Protein AF-A0A4U2DS65-F1 (afdb_monomer)

Foldseek 3Di:
DDDDDDDDLPPDDDPPDRPVVVVCVVVVVDDDDDDDDDDPDPDPLQVQLVVCVVVVNNVSSVVSQLPDAQDPVRDSCRDDFLADPPDPDRVVSVVRRVVCVLLVLLVVLLVDDPVVNVVDDDDDDDPVSVVSNVVNNVVSCVVVVVDPPDDDDDDD

Secondary structure (DSSP, 8-state):
--------SSSPPPTTTHHHHHHHHHTT-S-----------SSHHHHHHHHHHHTT-HHHHHHHHHT----TT-----------TT-S-HHHHHHHHHHHHHHHHHHHHHHS-HHHHHT-----SSHHHHHHHHHHHHHHHHHHTSS-S-------

Solvent-accessible surface area (backbone atoms only — not comparable to full-atom values): 9927 Å² total; per-residue (Å²): 139,89,85,87,87,86,87,65,88,86,52,86,60,57,97,83,66,47,65,68,58,54,49,36,51,76,70,62,76,44,96,80,86,85,87,85,84,81,82,78,56,92,45,69,52,54,41,53,19,52,48,26,49,75,72,71,33,60,67,65,14,50,60,31,44,48,66,45,74,56,46,100,82,68,51,57,81,69,66,86,78,63,60,58,86,84,48,92,51,60,68,60,29,49,52,53,16,60,72,44,42,42,56,53,55,24,50,58,53,68,71,46,54,73,71,57,47,74,74,55,85,87,87,61,95,44,73,67,53,41,53,49,21,51,50,50,37,51,56,49,33,37,75,71,60,78,41,72,87,78,80,80,87,76,85,129

Sequence (156 aa):
SKTALLGDKEQLLSLSAGKPFELAMSQGRIETAYMTDMVRPQNDTLHNAQQNTIDKQPQSALDKLQRQAPDTQDNNQHVISTLDENDKNRRKAQLTATEKLPYVVAKDYLERTPETRENTLIIAYTNQERDTITNYIRVGLMKNNDIGKENIMATR

Structure (mmCIF, N/CA/C/O backbone):
data_AF-A0A4U2DS65-F1
#
_entry.id   AF-A0A4U2DS65-F1
#
loop_
_atom_site.group_PDB
_atom_site.id
_atom_site.type_symbol
_atom_site.label_atom_id
_atom_site.label_alt_id
_atom_site.label_comp_id
_atom_site.label_asym_id
_atom_site.label_entity_id
_atom_site.label_seq_id
_atom_site.pdbx_PDB_ins_code
_atom_site.Cartn_x
_atom_site.Cartn_y
_atom_site.Cartn_z
_atom_site.occupancy
_atom_site.B_iso_or_equiv
_atom_site.auth_seq_id
_atom_site.auth_comp_id
_atom_site.auth_asym_id
_atom_site.auth_atom_id
_atom_site.pdbx_PDB_model_num
ATOM 1 N N . SER A 1 1 ? -33.475 -11.092 23.429 1.00 64.62 1 SER A N 1
ATOM 2 C CA . SER A 1 1 ? -32.299 -11.604 22.694 1.00 64.62 1 SER A CA 1
ATOM 3 C C . SER A 1 1 ? -31.044 -10.992 23.302 1.00 64.62 1 SER A C 1
ATOM 5 O O . SER A 1 1 ? -31.115 -9.860 23.760 1.00 64.62 1 SER A O 1
ATOM 7 N N . LYS A 1 2 ? -29.927 -11.729 23.373 1.00 82.69 2 LYS A N 1
ATOM 8 C CA . LYS A 1 2 ? -28.605 -11.167 23.706 1.00 82.69 2 LYS A CA 1
ATOM 9 C C . LYS A 1 2 ? -27.803 -11.078 22.408 1.00 82.69 2 LYS A C 1
ATOM 11 O O . LYS A 1 2 ? -27.778 -12.056 21.667 1.00 82.69 2 LYS A O 1
ATOM 16 N N . THR A 1 3 ? -27.192 -9.929 22.142 1.00 84.94 3 THR A N 1
ATOM 17 C CA . THR A 1 3 ? -26.394 -9.679 20.934 1.00 84.94 3 THR A CA 1
ATOM 18 C C . THR A 1 3 ? -24.984 -9.293 21.355 1.00 84.94 3 THR A C 1
ATOM 20 O O . THR A 1 3 ? -24.829 -8.455 22.238 1.00 84.94 3 THR A O 1
ATOM 23 N N . ALA A 1 4 ? -23.975 -9.890 20.722 1.00 86.94 4 ALA A N 1
ATOM 24 C CA . ALA A 1 4 ? -22.581 -9.479 20.842 1.00 86.94 4 ALA A CA 1
ATOM 25 C C . ALA A 1 4 ? -22.145 -8.816 19.530 1.00 86.94 4 ALA A C 1
ATOM 27 O O . ALA A 1 4 ? -22.490 -9.299 18.451 1.00 86.94 4 ALA A O 1
ATOM 28 N N . LEU A 1 5 ? -21.417 -7.704 19.631 1.00 84.94 5 LEU A N 1
ATOM 29 C CA . LEU A 1 5 ? -20.859 -6.978 18.492 1.00 84.94 5 LEU A CA 1
ATOM 30 C C . LEU A 1 5 ? -19.349 -7.220 18.452 1.00 84.94 5 LEU A C 1
ATOM 32 O O . LEU A 1 5 ? -18.684 -7.116 19.480 1.00 84.94 5 LEU A O 1
ATOM 36 N N . LEU A 1 6 ? -18.823 -7.531 17.270 1.00 88.25 6 LEU A N 1
ATOM 37 C CA . LEU A 1 6 ? -17.394 -7.684 17.014 1.00 88.25 6 LEU A CA 1
ATOM 38 C C . LEU A 1 6 ? -17.008 -6.745 15.874 1.00 88.25 6 LEU A C 1
ATOM 40 O O . LEU A 1 6 ? -17.659 -6.741 14.830 1.00 88.25 6 LEU A O 1
ATOM 44 N N . GLY A 1 7 ? -15.954 -5.963 16.073 1.00 85.56 7 GLY A N 1
ATOM 45 C CA . GLY A 1 7 ? -15.456 -5.026 15.076 1.00 85.56 7 GLY A CA 1
ATOM 46 C C . GLY A 1 7 ? -14.152 -4.376 15.515 1.00 85.56 7 GLY A C 1
ATOM 47 O O . GLY A 1 7 ? -13.712 -4.551 16.651 1.00 85.56 7 GLY A O 1
ATOM 48 N N . ASP A 1 8 ? -13.552 -3.621 14.601 1.00 86.06 8 ASP A N 1
ATOM 49 C CA . ASP A 1 8 ? -12.350 -2.826 14.832 1.00 86.06 8 ASP A CA 1
ATOM 50 C C . ASP A 1 8 ? -12.705 -1.338 14.708 1.00 86.06 8 ASP A C 1
ATOM 52 O O . ASP A 1 8 ? -13.253 -0.903 13.694 1.00 86.06 8 ASP A O 1
ATOM 56 N N . LYS A 1 9 ? -12.420 -0.563 15.759 1.00 81.31 9 LYS A N 1
ATOM 57 C CA . LYS A 1 9 ? -12.729 0.873 15.815 1.00 81.31 9 LYS A CA 1
ATOM 58 C C . LYS A 1 9 ? -11.795 1.721 14.949 1.00 81.31 9 LYS A C 1
ATOM 60 O O . LYS A 1 9 ? -12.174 2.820 14.566 1.00 81.31 9 LYS A O 1
ATOM 65 N N . GLU A 1 10 ? -10.588 1.230 14.673 1.00 84.19 10 GLU A N 1
ATOM 66 C CA . GLU A 1 10 ? -9.586 1.941 13.870 1.00 84.19 10 GLU A CA 1
ATOM 67 C C . GLU A 1 10 ? -9.655 1.539 12.385 1.00 84.19 10 GLU A C 1
ATOM 69 O O . GLU A 1 10 ? -8.958 2.118 11.549 1.00 84.19 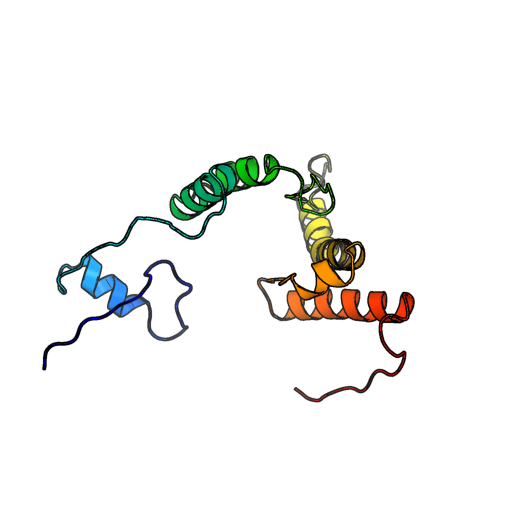10 GLU A O 1
ATOM 74 N N . GLN A 1 11 ? -10.510 0.573 12.023 1.00 82.62 11 GLN A N 1
ATOM 75 C CA . GLN A 1 11 ? -10.769 0.242 10.624 1.00 82.62 11 GLN A CA 1
ATOM 76 C C . GLN A 1 11 ? -11.431 1.430 9.912 1.00 82.62 11 GLN A C 1
ATOM 78 O O . GLN A 1 11 ? -12.245 2.154 10.490 1.00 82.62 11 GLN A O 1
ATOM 83 N N . LEU A 1 12 ? -11.102 1.619 8.628 1.00 79.62 12 LEU A N 1
ATOM 84 C CA . LEU A 1 12 ? -11.711 2.662 7.803 1.00 79.62 12 LEU A CA 1
ATOM 85 C C . LEU A 1 12 ? -13.236 2.593 7.907 1.00 79.62 12 LEU A C 1
ATOM 87 O O . LEU A 1 12 ? -13.857 1.589 7.546 1.00 79.62 12 LEU A O 1
ATOM 91 N N . LEU A 1 13 ? -13.829 3.678 8.404 1.00 68.81 13 LEU A N 1
ATOM 92 C CA . LEU A 1 13 ? -15.267 3.743 8.580 1.00 68.81 13 LEU A CA 1
ATOM 93 C C . LEU A 1 13 ? -15.940 3.627 7.213 1.00 68.81 13 LEU A C 1
ATOM 95 O O . LEU A 1 13 ? -15.629 4.377 6.284 1.00 68.81 13 LEU A O 1
ATOM 99 N N . SER A 1 14 ? -16.925 2.735 7.111 1.00 65.75 14 SER A N 1
ATOM 100 C CA . SER A 1 14 ? -17.912 2.854 6.042 1.00 65.75 14 SER A CA 1
ATOM 101 C C . SER A 1 14 ? -18.557 4.239 6.139 1.00 65.75 14 SER A C 1
ATOM 103 O O . SER A 1 14 ? -18.818 4.718 7.250 1.00 65.75 14 SER A O 1
ATOM 105 N N . LEU A 1 15 ? -18.826 4.864 4.988 1.00 58.91 15 LEU A N 1
ATOM 106 C CA . LEU A 1 15 ? -19.385 6.219 4.863 1.00 58.91 15 LEU A CA 1
ATOM 107 C C . LEU A 1 15 ? -20.604 6.476 5.774 1.00 58.91 15 LEU A C 1
ATOM 109 O O . LEU A 1 15 ? -20.894 7.628 6.083 1.00 58.91 15 LEU A O 1
ATOM 113 N N . SER A 1 16 ? -21.308 5.429 6.214 1.00 57.66 16 SER A N 1
ATOM 114 C CA . SER A 1 16 ? -22.601 5.520 6.890 1.00 57.66 16 SER A CA 1
ATOM 115 C C . SER A 1 16 ? -22.684 5.039 8.351 1.00 57.66 16 SER A C 1
ATOM 117 O O . SER A 1 16 ? -23.721 5.294 8.956 1.00 57.66 16 SER A O 1
ATOM 119 N N . ALA A 1 17 ? -21.687 4.372 8.964 1.00 57.38 17 ALA A N 1
ATOM 120 C CA . ALA A 1 17 ? -21.983 3.616 10.207 1.00 57.38 17 ALA A CA 1
ATOM 121 C C . ALA A 1 17 ? -20.936 3.581 11.342 1.00 57.38 17 ALA A C 1
ATOM 123 O O . ALA A 1 17 ? -21.244 3.066 12.414 1.00 57.38 17 ALA A O 1
ATOM 124 N N . GLY A 1 18 ? -19.729 4.127 11.172 1.00 60.28 18 GLY A N 1
ATOM 125 C CA . GLY A 1 18 ? -18.655 3.944 12.166 1.00 60.28 18 GLY A CA 1
ATOM 126 C C . GLY A 1 18 ? -18.822 4.689 13.500 1.00 60.28 18 GLY A C 1
ATOM 127 O O . GLY A 1 18 ? -18.567 4.147 14.573 1.00 60.28 18 GLY A O 1
ATOM 128 N N . LYS A 1 19 ? -19.293 5.939 13.445 1.00 74.12 19 LYS A N 1
ATOM 129 C CA . LYS A 1 19 ? -19.291 6.850 14.605 1.00 74.12 19 LYS A CA 1
ATOM 130 C C . LYS A 1 19 ? -20.236 6.454 15.754 1.00 74.12 19 LYS A C 1
ATOM 132 O O . LYS A 1 19 ? -19.850 6.634 16.906 1.00 74.12 19 LYS A O 1
ATOM 137 N N . PRO A 1 20 ? -21.456 5.928 15.510 1.00 78.56 20 PRO A N 1
ATOM 138 C CA . PRO A 1 20 ? -22.353 5.540 16.601 1.00 78.56 20 PRO A CA 1
ATOM 139 C C . PRO A 1 20 ? -21.815 4.394 17.470 1.00 78.56 20 PRO A C 1
ATOM 141 O O . PRO A 1 20 ? -22.031 4.398 18.680 1.00 78.56 20 PRO A O 1
ATOM 144 N N . PHE A 1 21 ? -21.105 3.434 16.867 1.00 79.19 21 PHE A N 1
ATOM 145 C CA . PHE A 1 21 ? -20.518 2.294 17.576 1.00 79.19 21 PHE A CA 1
ATOM 146 C C . PHE A 1 21 ? -19.375 2.735 18.501 1.00 79.19 21 PHE A C 1
ATOM 148 O O . PHE A 1 21 ? -19.394 2.437 19.695 1.00 79.19 21 PHE A O 1
ATOM 155 N N . GLU A 1 22 ? -18.447 3.539 17.977 1.00 83.12 22 GLU A N 1
ATOM 156 C CA . GLU A 1 22 ? -17.355 4.138 18.753 1.00 83.12 22 GLU A CA 1
ATOM 157 C C . GLU A 1 22 ? -17.881 5.004 19.914 1.00 83.12 22 GLU A C 1
ATOM 159 O O . GLU A 1 22 ? -17.377 4.943 21.041 1.00 83.12 22 GLU A O 1
ATOM 164 N N . LEU A 1 23 ? -18.945 5.779 19.675 1.00 85.25 23 LEU A N 1
ATOM 165 C CA . LEU A 1 23 ? -19.570 6.609 20.705 1.00 85.25 23 LEU A CA 1
ATOM 166 C C . LEU A 1 23 ? -20.185 5.769 21.836 1.00 85.25 23 LEU A C 1
ATOM 168 O O . LEU A 1 23 ? -20.050 6.115 23.006 1.00 85.25 23 LEU A O 1
ATOM 172 N N . ALA A 1 24 ? -20.853 4.660 21.511 1.00 86.50 24 ALA A N 1
ATOM 173 C CA . ALA A 1 24 ? -21.460 3.791 22.516 1.00 86.50 24 ALA A CA 1
ATOM 174 C C . ALA A 1 24 ? -20.408 3.114 23.416 1.00 86.50 24 ALA A C 1
ATOM 176 O O . ALA A 1 24 ? -20.618 3.031 24.629 1.00 86.50 24 ALA A O 1
ATOM 177 N N . MET A 1 25 ? -19.272 2.695 22.842 1.00 87.31 25 MET A N 1
ATOM 178 C CA . MET A 1 25 ? -18.130 2.151 23.588 1.00 87.31 25 MET A CA 1
ATOM 179 C C . MET A 1 25 ? -17.487 3.217 24.486 1.00 87.31 25 MET A C 1
ATOM 181 O O . MET A 1 25 ? -17.329 3.003 25.686 1.00 87.31 25 MET A O 1
ATOM 185 N N . SER A 1 26 ? -17.161 4.390 23.929 1.00 87.19 26 SER A N 1
ATOM 186 C CA . SER A 1 26 ? -16.489 5.479 24.661 1.00 87.19 26 SER A CA 1
ATOM 187 C C . SER A 1 26 ? -17.336 6.082 25.785 1.00 87.19 26 SER A C 1
ATOM 189 O O . SER A 1 26 ? -16.790 6.523 26.793 1.00 87.19 26 SER A O 1
ATOM 191 N N . GLN A 1 27 ? -18.665 6.068 25.651 1.00 90.50 27 GLN A N 1
ATOM 192 C CA . GLN A 1 27 ? -19.590 6.503 26.701 1.00 90.50 27 GLN A CA 1
ATOM 193 C C . GLN A 1 27 ? -19.917 5.408 27.729 1.00 90.50 27 GLN A C 1
ATOM 195 O O . GLN A 1 27 ? -20.738 5.644 28.613 1.00 90.50 27 GLN A O 1
ATOM 200 N N . GLY A 1 28 ? -19.339 4.207 27.605 1.00 88.31 28 GLY A N 1
ATOM 201 C CA . GLY A 1 28 ? -19.600 3.092 28.520 1.00 88.31 28 GLY A CA 1
ATOM 202 C C . GLY A 1 28 ? -21.041 2.575 28.469 1.00 88.31 28 GLY A C 1
ATOM 203 O O . GLY A 1 28 ? -21.520 1.987 29.434 1.00 88.31 28 GLY A O 1
ATOM 204 N N . ARG A 1 29 ? -21.757 2.799 27.358 1.00 88.38 29 ARG A N 1
ATOM 205 C CA . ARG A 1 29 ? -23.144 2.327 27.179 1.00 88.38 29 ARG A CA 1
ATOM 206 C C . ARG A 1 29 ? -23.223 0.838 26.838 1.00 88.38 29 ARG A C 1
ATOM 208 O O . ARG A 1 29 ? -24.315 0.276 26.851 1.00 88.38 29 ARG A O 1
ATOM 21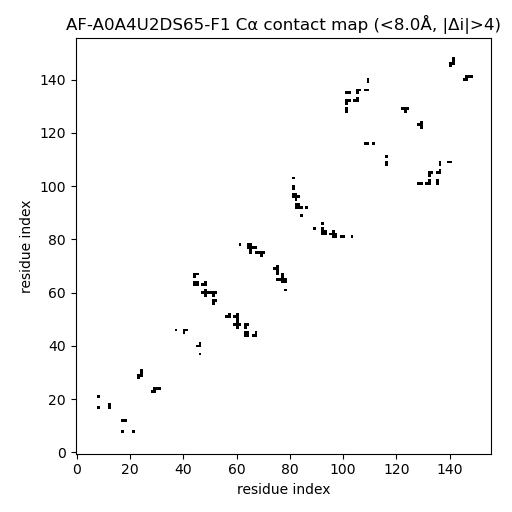5 N N . ILE A 1 30 ? -22.090 0.227 26.490 1.00 88.00 30 ILE A N 1
ATOM 216 C CA . ILE A 1 30 ? -21.954 -1.186 26.137 1.00 88.00 30 ILE A CA 1
ATOM 217 C C . ILE A 1 30 ? -20.730 -1.745 26.869 1.00 88.00 30 ILE A C 1
ATOM 219 O O . ILE A 1 30 ? -19.639 -1.176 26.785 1.00 88.00 30 ILE A O 1
ATOM 223 N N . GLU A 1 31 ? -20.898 -2.868 27.568 1.00 90.00 31 GLU A N 1
ATOM 224 C CA . GLU A 1 31 ? -19.778 -3.622 28.142 1.00 90.00 31 GLU A CA 1
ATOM 225 C C . GLU A 1 31 ? -18.835 -4.081 27.023 1.00 90.00 31 GLU A C 1
ATOM 227 O O . GLU A 1 31 ? -19.263 -4.692 26.044 1.00 90.00 31 GLU A O 1
ATOM 232 N N . THR A 1 32 ? -17.551 -3.756 27.153 1.00 90.50 32 THR A N 1
ATOM 233 C CA . THR A 1 32 ? -16.565 -3.920 26.080 1.00 90.50 32 THR A CA 1
ATOM 234 C C . THR A 1 32 ? -15.348 -4.680 26.595 1.00 90.50 32 THR A C 1
ATOM 236 O O . THR A 1 32 ? -14.824 -4.364 27.661 1.00 90.50 32 THR A O 1
ATOM 239 N N . ALA A 1 33 ? -14.871 -5.645 25.809 1.00 91.56 33 ALA A N 1
ATOM 240 C CA . ALA A 1 33 ? -13.586 -6.310 26.001 1.00 91.56 33 ALA A CA 1
ATOM 241 C C . ALA A 1 33 ? -12.671 -6.008 24.805 1.00 91.56 33 ALA A C 1
ATOM 243 O O . ALA A 1 33 ? -13.148 -5.878 23.678 1.00 91.56 33 ALA A O 1
ATOM 244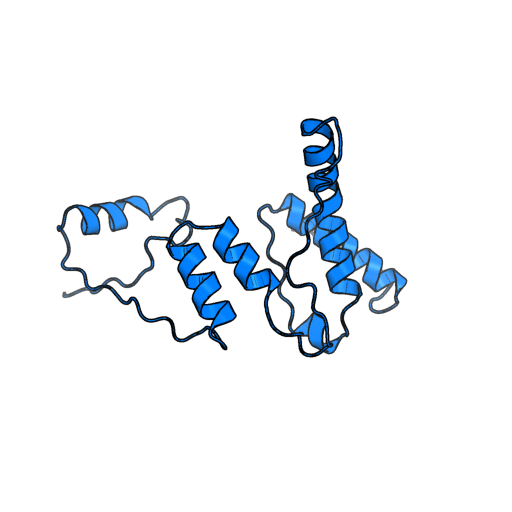 N N . TYR A 1 34 ? -11.365 -5.900 25.051 1.00 90.25 34 TYR A N 1
ATOM 245 C CA . TYR A 1 34 ? -10.366 -5.588 24.026 1.00 90.25 34 TYR A CA 1
ATOM 246 C C . TYR A 1 34 ? -9.477 -6.803 23.755 1.00 90.25 34 TYR A C 1
ATOM 248 O O . TYR A 1 34 ? -9.048 -7.477 24.689 1.00 90.25 34 TYR A O 1
ATOM 256 N N . MET A 1 35 ? -9.181 -7.053 22.479 1.00 90.88 35 MET A N 1
ATOM 257 C CA . MET A 1 35 ? -8.206 -8.050 22.033 1.00 90.88 35 MET A CA 1
ATOM 258 C C . MET A 1 35 ? -6.977 -7.312 21.502 1.00 90.88 35 MET A C 1
ATOM 260 O O . MET A 1 35 ? -7.061 -6.644 20.474 1.00 90.88 35 MET A O 1
ATOM 264 N N . THR A 1 36 ? -5.863 -7.393 22.229 1.00 87.31 36 THR A N 1
ATOM 265 C CA . THR A 1 36 ? -4.629 -6.639 21.934 1.00 87.31 36 THR A CA 1
ATOM 266 C C . THR A 1 36 ? -3.542 -7.477 21.273 1.00 87.31 36 THR A C 1
ATOM 268 O O . THR A 1 36 ? -2.621 -6.921 20.683 1.00 87.31 36 THR A O 1
ATOM 271 N N . ASP A 1 37 ? -3.640 -8.801 21.357 1.00 88.12 37 ASP A N 1
ATOM 272 C CA . ASP A 1 37 ? -2.573 -9.693 20.912 1.00 88.12 37 ASP A CA 1
ATOM 273 C C . ASP A 1 37 ? -2.574 -9.851 19.385 1.00 88.12 37 ASP A C 1
ATOM 275 O O . ASP A 1 37 ? -3.610 -10.085 18.753 1.00 88.12 37 ASP A O 1
ATOM 279 N N . MET A 1 38 ? -1.389 -9.744 18.780 1.00 85.00 38 MET A N 1
ATOM 280 C CA . MET A 1 38 ? -1.191 -9.826 17.333 1.00 85.00 38 MET A CA 1
ATOM 281 C C . MET A 1 38 ? -0.510 -11.142 16.952 1.00 85.00 38 MET A C 1
ATOM 283 O O . MET A 1 38 ? 0.661 -11.349 17.242 1.00 85.00 38 MET A O 1
ATOM 287 N N . VAL A 1 39 ? -1.227 -12.015 16.239 1.00 86.81 39 VAL A N 1
ATOM 288 C CA . VAL A 1 39 ? -0.724 -13.353 15.850 1.00 86.81 39 VAL A CA 1
ATOM 289 C C . VAL A 1 39 ? -0.261 -13.462 14.392 1.00 86.81 39 VAL A C 1
ATOM 291 O O . VAL A 1 39 ? 0.280 -14.483 13.989 1.00 86.81 39 VAL A O 1
ATOM 294 N N . ARG A 1 40 ? -0.518 -12.437 13.569 1.00 81.31 40 ARG A N 1
ATOM 295 C CA . ARG A 1 40 ? -0.244 -12.457 12.118 1.00 81.31 40 ARG A CA 1
ATOM 296 C C . ARG A 1 40 ? 1.214 -12.188 11.713 1.00 81.31 40 ARG A C 1
ATOM 298 O O . ARG A 1 40 ? 1.631 -12.765 10.710 1.00 81.31 40 ARG A O 1
ATOM 305 N N . PRO A 1 41 ? 1.971 -11.297 12.381 1.00 82.50 41 PRO A N 1
ATOM 306 C CA . PRO A 1 41 ? 3.345 -11.013 11.982 1.00 82.50 41 PRO A CA 1
ATOM 307 C C . PRO A 1 41 ? 4.229 -12.256 12.029 1.00 82.50 41 PRO A C 1
ATOM 309 O O . PRO A 1 41 ? 4.218 -12.995 13.007 1.00 82.50 41 PRO A O 1
ATOM 312 N N . GLN A 1 42 ? 5.023 -12.459 10.981 1.00 83.50 42 GLN A N 1
ATOM 313 C CA . GLN A 1 42 ? 5.906 -13.625 10.868 1.00 83.50 42 GLN A CA 1
ATOM 314 C C . GLN A 1 42 ? 7.190 -13.490 11.700 1.00 83.50 42 GLN A C 1
ATOM 316 O O . GLN A 1 42 ? 7.842 -14.487 11.989 1.00 83.50 42 GLN A O 1
ATOM 321 N N . ASN A 1 43 ? 7.583 -12.261 12.046 1.00 90.19 43 ASN A N 1
ATOM 322 C CA . ASN A 1 43 ? 8.801 -11.970 12.795 1.00 90.19 43 ASN A CA 1
ATOM 323 C C . ASN A 1 43 ? 8.658 -10.696 13.642 1.00 90.19 43 ASN A C 1
ATOM 325 O O . ASN A 1 43 ? 7.732 -9.897 13.451 1.00 90.19 43 ASN A O 1
ATOM 329 N N . ASP A 1 44 ? 9.624 -10.490 14.538 1.00 91.62 44 ASP A N 1
ATOM 330 C CA . ASP A 1 44 ? 9.649 -9.356 15.462 1.00 91.62 44 ASP A CA 1
ATOM 331 C C . ASP A 1 44 ? 9.711 -8.005 14.745 1.00 91.62 44 ASP A C 1
ATOM 333 O O . ASP A 1 44 ? 9.102 -7.043 15.207 1.00 91.62 44 ASP A O 1
ATOM 337 N N . THR A 1 45 ? 10.409 -7.895 13.612 1.00 93.50 45 THR A N 1
ATOM 338 C CA . THR A 1 45 ? 10.505 -6.637 12.854 1.00 93.50 45 THR A CA 1
ATOM 339 C C . THR A 1 45 ? 9.131 -6.187 12.359 1.00 93.50 45 THR A C 1
ATOM 341 O O . THR A 1 45 ? 8.737 -5.041 12.588 1.00 93.50 45 THR A O 1
ATOM 344 N N . LEU A 1 46 ? 8.370 -7.101 11.753 1.00 93.00 46 LEU A N 1
ATOM 345 C CA . LEU A 1 46 ? 7.012 -6.849 11.271 1.00 93.00 46 LEU A CA 1
ATOM 346 C C . LEU A 1 46 ? 6.037 -6.602 12.422 1.00 93.00 46 LEU A C 1
ATOM 348 O O . LEU A 1 46 ? 5.230 -5.677 12.347 1.00 93.00 46 LEU A O 1
ATOM 352 N N . HIS A 1 47 ? 6.146 -7.373 13.508 1.00 94.44 47 HIS A N 1
ATOM 353 C CA . HIS A 1 47 ? 5.327 -7.173 14.703 1.00 94.44 47 HIS A CA 1
ATOM 354 C C . HIS A 1 47 ? 5.523 -5.764 15.269 1.00 94.44 47 HIS A C 1
ATOM 356 O O . HIS A 1 47 ? 4.575 -5.020 15.511 1.00 94.44 47 HIS A O 1
ATOM 362 N N . ASN A 1 48 ? 6.781 -5.359 15.405 1.00 94.00 48 ASN A N 1
ATOM 363 C CA . ASN A 1 48 ? 7.160 -4.060 15.925 1.00 94.00 48 ASN A CA 1
ATOM 364 C C . ASN A 1 48 ? 6.783 -2.905 14.981 1.00 94.00 48 ASN A C 1
ATOM 366 O O . ASN A 1 48 ? 6.510 -1.805 15.466 1.00 94.00 48 ASN A O 1
ATOM 370 N N . ALA A 1 49 ? 6.793 -3.112 13.661 1.00 94.81 49 ALA A N 1
ATOM 371 C CA . ALA A 1 49 ? 6.321 -2.126 12.687 1.00 94.81 49 ALA A CA 1
ATOM 372 C C . ALA A 1 49 ? 4.792 -1.964 12.743 1.00 94.81 49 ALA A C 1
ATOM 374 O O . ALA A 1 49 ? 4.285 -0.838 12.716 1.00 94.81 49 ALA A O 1
ATOM 375 N N . GLN A 1 50 ? 4.060 -3.072 12.894 1.00 93.44 50 GLN A N 1
ATOM 376 C CA . GLN A 1 50 ? 2.611 -3.058 13.081 1.00 93.44 50 GLN A CA 1
ATOM 377 C C . GLN A 1 50 ? 2.232 -2.337 14.379 1.00 93.44 50 GLN A C 1
ATOM 379 O O . GLN A 1 50 ? 1.372 -1.458 14.350 1.00 93.44 50 GLN A O 1
ATOM 384 N N . GLN A 1 51 ? 2.923 -2.631 15.485 1.00 93.44 51 GLN A N 1
ATOM 385 C CA . GLN A 1 51 ? 2.704 -1.953 16.764 1.00 93.44 51 GLN A CA 1
ATOM 386 C C . GLN A 1 51 ? 2.903 -0.436 16.640 1.00 93.44 51 GLN A C 1
ATOM 388 O O . GLN A 1 51 ? 2.014 0.333 16.988 1.00 93.44 51 GLN A O 1
ATOM 393 N N . ASN A 1 52 ? 4.005 0.005 16.023 1.00 95.81 52 ASN A N 1
ATOM 394 C CA . ASN A 1 52 ? 4.248 1.432 15.786 1.00 95.81 52 ASN A CA 1
ATOM 395 C C . ASN A 1 52 ? 3.163 2.090 14.917 1.00 95.81 52 ASN A C 1
ATOM 397 O O . ASN A 1 52 ? 2.872 3.272 15.083 1.00 95.81 52 ASN A O 1
ATOM 401 N N . THR A 1 53 ? 2.563 1.345 13.987 1.00 94.06 53 THR A N 1
ATOM 402 C CA . THR A 1 53 ? 1.455 1.848 13.163 1.00 94.06 53 THR A CA 1
ATOM 403 C C . THR A 1 53 ? 0.199 2.064 14.011 1.00 94.06 53 THR A C 1
ATOM 405 O O . THR A 1 53 ? -0.418 3.125 13.915 1.00 94.06 53 THR A O 1
ATOM 408 N N . ILE A 1 54 ? -0.137 1.105 14.883 1.00 91.88 54 ILE A N 1
ATOM 409 C CA . ILE A 1 54 ? -1.249 1.205 15.845 1.00 91.88 54 ILE A CA 1
ATOM 410 C C . ILE A 1 54 ? -1.028 2.382 16.806 1.00 91.88 54 ILE A C 1
ATOM 412 O O . ILE A 1 54 ? -1.939 3.177 17.040 1.00 91.88 54 ILE A O 1
ATOM 416 N N . ASP A 1 55 ? 0.208 2.559 17.277 1.0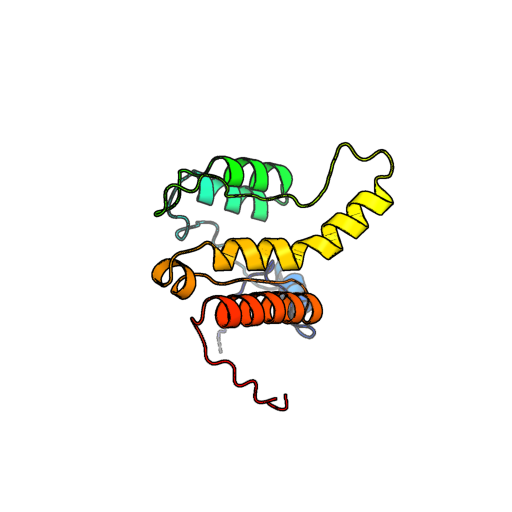0 93.81 55 ASP A N 1
ATOM 417 C CA . ASP A 1 55 ? 0.605 3.623 18.206 1.00 93.81 55 ASP A CA 1
ATOM 418 C C . ASP A 1 55 ? 0.780 4.999 17.532 1.00 93.81 55 ASP A C 1
ATOM 420 O O . ASP A 1 55 ? 1.208 5.961 18.172 1.00 93.81 55 ASP A O 1
ATOM 424 N N . LYS A 1 56 ? 0.426 5.126 16.243 1.00 95.06 56 LYS A N 1
ATOM 425 C CA . LYS A 1 56 ? 0.486 6.376 15.460 1.00 95.06 56 LYS A CA 1
ATOM 426 C C . LYS A 1 56 ? 1.906 6.953 15.346 1.00 95.06 56 LYS A C 1
ATOM 428 O O . LYS A 1 56 ? 2.093 8.168 15.310 1.00 95.06 56 LYS A O 1
ATOM 433 N N . GLN A 1 57 ? 2.905 6.079 15.229 1.00 97.31 57 GLN A N 1
ATOM 434 C CA . GLN A 1 57 ? 4.326 6.398 15.050 1.00 97.31 57 GLN A CA 1
ATOM 435 C C . GLN A 1 57 ? 4.813 6.003 13.639 1.00 97.31 57 GLN A C 1
ATOM 437 O O . GLN A 1 57 ? 5.582 5.048 13.485 1.00 97.31 57 GLN A O 1
ATOM 442 N N . PRO A 1 58 ? 4.392 6.719 12.576 1.00 95.06 58 PRO A N 1
ATOM 443 C CA . PRO A 1 58 ? 4.636 6.301 11.194 1.00 95.06 58 PRO A CA 1
ATOM 444 C C . PRO A 1 58 ? 6.124 6.262 10.823 1.00 95.06 58 PRO A C 1
ATOM 446 O O . PRO A 1 58 ? 6.552 5.340 10.139 1.00 95.06 58 PRO A O 1
ATOM 449 N N . GLN A 1 59 ? 6.933 7.213 11.303 1.00 95.62 59 GLN A N 1
ATOM 450 C CA . GLN A 1 59 ? 8.377 7.230 11.030 1.00 95.62 59 GLN A CA 1
ATOM 451 C C . GLN A 1 59 ? 9.063 5.994 11.612 1.00 95.62 59 GLN A C 1
ATOM 453 O O . GLN A 1 59 ? 9.735 5.259 10.901 1.00 95.62 59 GLN A O 1
ATOM 458 N N . SER A 1 60 ? 8.796 5.692 12.882 1.00 96.94 60 SER A N 1
ATOM 459 C CA . SER A 1 60 ? 9.361 4.515 13.534 1.00 96.94 60 SER A CA 1
ATOM 460 C C . SER A 1 60 ? 8.842 3.203 12.937 1.00 96.94 60 SER A C 1
ATOM 462 O O . SER A 1 60 ? 9.516 2.181 13.043 1.00 96.94 60 SER A O 1
ATOM 464 N N . ALA A 1 61 ? 7.637 3.178 12.359 1.00 96.44 61 ALA A N 1
ATOM 465 C CA . ALA A 1 61 ? 7.150 2.025 11.603 1.00 96.44 61 ALA A CA 1
ATOM 466 C C . ALA A 1 61 ? 7.959 1.835 10.308 1.00 96.44 61 ALA A C 1
ATOM 468 O O . ALA A 1 61 ? 8.448 0.734 10.058 1.00 96.44 61 ALA A O 1
ATOM 469 N N . LEU A 1 62 ? 8.174 2.909 9.538 1.00 95.75 62 LEU A N 1
ATOM 470 C CA . LEU A 1 62 ? 8.984 2.884 8.315 1.00 95.75 62 LEU A CA 1
ATOM 471 C C . LEU A 1 62 ? 10.438 2.474 8.590 1.00 95.75 62 LEU A C 1
ATOM 473 O O . LEU A 1 62 ? 10.961 1.621 7.877 1.00 95.75 62 LEU A O 1
ATOM 477 N N . ASP A 1 63 ? 11.057 2.991 9.654 1.00 95.31 63 ASP A N 1
ATOM 478 C CA . ASP A 1 63 ? 12.428 2.629 10.052 1.00 95.31 63 ASP A CA 1
ATOM 479 C C . ASP A 1 63 ? 12.576 1.128 10.341 1.00 95.31 63 ASP A C 1
ATOM 481 O O . ASP A 1 63 ? 13.619 0.527 10.079 1.00 95.31 63 ASP A O 1
ATOM 485 N N . LYS A 1 64 ? 11.539 0.506 10.915 1.00 94.94 64 LYS A N 1
ATOM 486 C CA . LYS A 1 64 ? 11.526 -0.938 11.180 1.00 94.94 64 LYS A CA 1
ATOM 487 C C . LYS A 1 64 ? 11.347 -1.727 9.887 1.00 94.94 64 LYS A C 1
ATOM 489 O O . LYS A 1 64 ? 12.088 -2.680 9.673 1.00 94.94 64 LYS A O 1
ATOM 494 N N . LEU A 1 65 ? 10.434 -1.304 9.010 1.00 93.94 65 LEU A N 1
ATOM 495 C CA . LEU A 1 65 ? 10.232 -1.934 7.700 1.00 93.94 65 LEU A CA 1
ATOM 496 C C . LEU A 1 65 ? 11.502 -1.888 6.840 1.00 93.94 65 LEU A C 1
ATOM 498 O O . LEU A 1 65 ? 11.842 -2.878 6.205 1.00 93.94 65 LEU A O 1
ATOM 502 N N . GLN A 1 66 ? 12.261 -0.790 6.887 1.00 93.44 66 GLN A N 1
ATOM 503 C CA . GLN A 1 66 ? 13.559 -0.672 6.206 1.00 93.44 66 GLN A CA 1
ATOM 504 C C . GLN A 1 66 ? 14.595 -1.708 6.659 1.00 93.44 66 GLN A C 1
ATOM 506 O O . GLN A 1 66 ? 15.483 -2.053 5.888 1.00 93.44 66 GLN A O 1
ATOM 511 N N . ARG A 1 67 ? 14.505 -2.190 7.903 1.00 92.06 67 ARG A N 1
ATOM 512 C CA . ARG A 1 67 ? 15.443 -3.155 8.503 1.00 92.06 67 ARG A CA 1
ATOM 513 C C . ARG A 1 67 ? 14.961 -4.600 8.396 1.00 92.06 67 ARG A C 1
ATOM 515 O O . ARG A 1 67 ? 15.491 -5.471 9.086 1.00 92.06 67 ARG A O 1
ATOM 522 N N . GLN A 1 68 ? 13.920 -4.856 7.609 1.00 91.56 68 GLN A N 1
ATOM 523 C CA . GLN A 1 68 ? 13.472 -6.215 7.355 1.00 91.56 68 GLN A CA 1
ATOM 524 C C . GLN A 1 68 ? 14.597 -7.019 6.678 1.00 91.56 68 GLN A C 1
ATOM 526 O O . GLN A 1 68 ? 15.438 -6.471 5.968 1.00 91.56 68 GLN A O 1
ATOM 531 N N . ALA A 1 69 ? 14.651 -8.316 6.985 1.00 89.12 69 ALA A N 1
ATOM 532 C CA . ALA A 1 69 ? 15.563 -9.232 6.316 1.00 89.12 69 ALA A CA 1
ATOM 533 C C . ALA A 1 69 ? 15.202 -9.354 4.822 1.00 89.12 69 ALA A C 1
ATOM 535 O O . ALA A 1 69 ? 14.015 -9.209 4.502 1.00 89.12 69 ALA A O 1
ATOM 536 N N . PRO A 1 70 ? 16.184 -9.672 3.953 1.00 87.69 70 PRO A N 1
ATOM 537 C CA . PRO A 1 70 ? 15.951 -9.898 2.533 1.00 87.69 70 PRO A CA 1
ATOM 538 C C . PRO A 1 70 ? 14.704 -10.742 2.274 1.00 87.69 70 PRO A C 1
ATOM 540 O O . PRO A 1 70 ? 14.434 -11.707 2.999 1.00 87.69 70 PRO A O 1
ATOM 543 N N . ASP A 1 71 ? 13.940 -10.382 1.244 1.00 81.50 71 ASP A N 1
ATOM 544 C CA . ASP A 1 71 ? 12.825 -11.217 0.805 1.00 81.50 71 ASP A CA 1
ATOM 545 C C . ASP A 1 71 ? 13.317 -12.533 0.166 1.00 81.50 71 ASP A C 1
ATOM 547 O O . ASP A 1 71 ? 14.514 -12.813 0.067 1.00 81.50 71 ASP A O 1
ATOM 551 N N . THR A 1 72 ? 12.387 -13.374 -0.289 1.00 78.69 72 THR A N 1
ATOM 552 C CA . THR A 1 72 ? 12.705 -14.658 -0.940 1.00 78.69 72 THR A CA 1
ATOM 553 C C . THR A 1 72 ? 13.528 -14.515 -2.225 1.00 78.69 72 THR A C 1
ATOM 555 O O . THR A 1 72 ? 13.992 -15.520 -2.759 1.00 78.69 72 THR A O 1
ATOM 558 N N . GLN A 1 73 ? 13.697 -13.296 -2.740 1.00 78.25 73 GLN A N 1
ATOM 559 C CA . GLN A 1 73 ? 14.473 -12.965 -3.932 1.00 78.25 73 GLN A CA 1
ATOM 560 C C . GLN A 1 73 ? 15.746 -12.172 -3.596 1.00 78.25 73 GLN A C 1
ATOM 562 O O . GLN A 1 73 ? 16.350 -11.603 -4.501 1.00 78.25 73 GLN A O 1
ATOM 567 N N . ASP A 1 74 ? 16.153 -12.152 -2.320 1.00 81.44 74 ASP A N 1
ATOM 568 C CA . ASP A 1 74 ? 17.307 -11.406 -1.800 1.00 81.44 74 ASP A CA 1
ATOM 569 C C . ASP A 1 74 ? 17.180 -9.875 -1.964 1.00 81.44 74 ASP A C 1
ATOM 571 O O . ASP A 1 74 ? 18.169 -9.137 -1.968 1.00 81.44 74 ASP A O 1
ATOM 575 N N . ASN A 1 75 ? 15.951 -9.354 -2.088 1.00 81.94 75 ASN A N 1
ATOM 576 C CA . ASN A 1 75 ? 15.732 -7.912 -2.119 1.00 81.94 75 ASN A CA 1
ATOM 577 C C . ASN A 1 75 ? 15.727 -7.344 -0.702 1.00 81.94 75 ASN A C 1
ATOM 579 O O . ASN A 1 75 ? 14.888 -7.705 0.124 1.00 81.94 75 ASN A O 1
ATOM 583 N N . ASN A 1 76 ? 16.595 -6.357 -0.477 1.00 84.88 76 ASN A N 1
ATOM 584 C CA . ASN A 1 76 ? 16.710 -5.629 0.794 1.00 84.88 76 ASN A CA 1
ATOM 585 C C . ASN A 1 76 ? 16.004 -4.263 0.780 1.00 84.88 76 ASN A C 1
ATOM 587 O O . ASN A 1 76 ? 16.034 -3.527 1.765 1.00 84.88 76 ASN A O 1
ATOM 591 N N . GLN A 1 77 ? 15.410 -3.869 -0.351 1.00 87.56 77 GLN A N 1
ATOM 592 C CA . GLN A 1 77 ? 14.722 -2.583 -0.486 1.00 87.56 77 GLN A CA 1
ATOM 593 C C . GLN A 1 77 ? 13.234 -2.725 -0.157 1.00 87.56 77 GLN A C 1
ATOM 595 O O . GLN A 1 77 ? 12.397 -2.877 -1.039 1.00 87.56 77 GLN A O 1
ATOM 600 N N . HIS A 1 78 ? 12.903 -2.650 1.131 1.00 89.88 78 HIS A N 1
ATOM 601 C CA . HIS A 1 78 ? 11.522 -2.799 1.613 1.00 89.88 78 HIS A CA 1
ATOM 602 C C . HIS A 1 78 ? 10.735 -1.482 1.693 1.00 89.88 78 HIS A C 1
ATOM 604 O O . HIS A 1 78 ? 9.511 -1.494 1.800 1.00 89.88 78 HIS A O 1
ATOM 610 N N . VAL A 1 79 ? 11.421 -0.335 1.645 1.00 92.69 79 VAL A N 1
ATOM 611 C CA . VAL A 1 79 ? 10.803 0.998 1.637 1.00 92.69 79 VAL A CA 1
ATOM 612 C C . VAL A 1 79 ? 11.469 1.841 0.561 1.00 92.69 79 VAL A C 1
ATOM 614 O O . VAL A 1 79 ? 12.686 2.012 0.561 1.00 92.69 79 VAL A O 1
ATOM 617 N N . ILE A 1 80 ? 10.656 2.398 -0.335 1.00 92.00 80 ILE A N 1
ATOM 618 C CA . ILE A 1 80 ? 11.108 3.223 -1.454 1.00 92.00 80 ILE A CA 1
ATOM 619 C C . ILE A 1 80 ? 10.477 4.609 -1.316 1.00 92.00 80 ILE A C 1
ATOM 621 O O . ILE A 1 80 ? 9.257 4.738 -1.235 1.00 92.00 80 ILE A O 1
ATOM 625 N N . SER A 1 81 ? 11.308 5.653 -1.316 1.00 92.75 81 SER A N 1
ATOM 626 C CA . SER A 1 81 ? 10.858 7.045 -1.388 1.00 92.75 81 SER A CA 1
ATOM 627 C C . SER A 1 81 ? 11.068 7.589 -2.799 1.00 92.75 81 SER A C 1
ATOM 629 O O . SER A 1 81 ? 12.143 7.441 -3.379 1.00 92.75 81 SER A O 1
ATOM 631 N N . THR A 1 82 ? 10.049 8.241 -3.359 1.00 93.88 82 THR A N 1
ATOM 632 C CA . THR A 1 82 ? 10.171 8.987 -4.621 1.00 93.88 82 THR A CA 1
ATOM 633 C C . THR A 1 82 ? 10.536 10.455 -4.419 1.00 93.88 82 THR A C 1
ATOM 635 O O . THR A 1 82 ? 10.770 11.155 -5.406 1.00 93.88 82 THR A O 1
ATOM 638 N N . LEU A 1 83 ? 10.578 10.924 -3.168 1.00 93.75 83 LEU A N 1
ATOM 639 C CA . LEU A 1 83 ? 10.913 12.299 -2.825 1.00 93.75 83 LEU A CA 1
ATOM 640 C C . LEU A 1 83 ? 12.425 12.512 -2.876 1.00 93.75 83 LEU A C 1
ATOM 642 O O . LEU A 1 83 ? 13.176 11.815 -2.200 1.00 93.75 83 LEU A O 1
ATOM 646 N N . ASP A 1 84 ? 12.851 13.513 -3.642 1.00 91.62 84 ASP A N 1
ATOM 647 C CA . ASP A 1 84 ? 14.212 14.033 -3.563 1.00 91.62 84 ASP A CA 1
ATOM 648 C C . ASP A 1 84 ? 14.299 15.053 -2.422 1.00 91.62 84 ASP A C 1
ATOM 650 O O . ASP A 1 84 ? 13.796 16.174 -2.525 1.00 91.62 84 ASP A O 1
ATOM 654 N N . GLU A 1 85 ? 14.913 14.647 -1.312 1.00 88.38 85 GLU A N 1
ATOM 655 C CA . GLU A 1 85 ? 15.083 15.494 -0.128 1.00 88.38 85 GLU A CA 1
ATOM 656 C C . GLU A 1 85 ? 16.097 16.627 -0.340 1.00 88.38 85 GLU A C 1
ATOM 658 O O . GLU A 1 85 ? 16.074 17.614 0.397 1.00 88.38 85 GLU A O 1
ATOM 663 N N . ASN A 1 86 ? 16.962 16.519 -1.353 1.00 89.69 86 ASN A N 1
ATOM 664 C CA . ASN A 1 86 ? 18.020 17.492 -1.620 1.00 89.69 86 ASN A CA 1
ATOM 665 C C . ASN A 1 86 ? 17.579 18.615 -2.572 1.00 89.69 86 ASN A C 1
ATOM 667 O O . ASN A 1 86 ? 18.331 19.572 -2.792 1.00 89.69 86 ASN A O 1
ATOM 671 N N . ASP A 1 87 ? 16.377 18.526 -3.149 1.00 88.19 87 ASP A N 1
ATOM 672 C CA . ASP A 1 87 ? 15.858 19.560 -4.038 1.00 88.19 87 ASP A CA 1
ATOM 673 C C . ASP A 1 87 ? 15.579 20.854 -3.253 1.00 88.19 87 ASP A C 1
ATOM 675 O O . ASP A 1 87 ? 14.857 20.895 -2.252 1.00 88.19 87 ASP A O 1
ATOM 679 N N . LYS A 1 88 ? 16.131 21.962 -3.756 1.00 88.06 88 LYS A N 1
ATOM 680 C CA . LYS A 1 88 ? 15.979 23.301 -3.172 1.00 88.06 88 LYS A CA 1
ATOM 681 C C . LYS A 1 88 ? 14.518 23.763 -3.139 1.00 88.06 88 LYS A C 1
ATOM 683 O O . LYS A 1 88 ? 14.165 24.600 -2.309 1.00 88.06 88 LYS A O 1
ATOM 688 N N . ASN A 1 89 ? 13.664 23.257 -4.032 1.00 92.94 89 ASN A N 1
ATOM 689 C CA . ASN A 1 89 ? 12.240 23.566 -4.069 1.00 92.94 89 ASN A CA 1
ATOM 690 C C . ASN A 1 89 ? 11.398 22.377 -3.594 1.00 92.94 89 ASN A C 1
ATOM 692 O O . ASN A 1 89 ? 10.857 21.601 -4.384 1.00 92.94 89 ASN A O 1
ATOM 696 N N . ARG A 1 90 ? 11.178 22.325 -2.279 1.00 91.12 90 ARG A N 1
ATOM 697 C CA . ARG A 1 90 ? 10.397 21.274 -1.615 1.00 91.12 90 ARG A CA 1
ATOM 698 C C . ARG A 1 90 ? 9.002 21.046 -2.211 1.00 91.12 90 ARG A C 1
ATOM 700 O O . ARG A 1 90 ? 8.552 19.909 -2.290 1.00 91.12 90 ARG A O 1
ATOM 707 N N . ARG A 1 91 ? 8.299 22.104 -2.641 1.00 91.50 91 ARG A N 1
ATOM 708 C CA . ARG A 1 91 ? 6.953 21.961 -3.234 1.00 91.50 91 ARG A CA 1
ATOM 709 C C . ARG A 1 91 ? 7.014 21.264 -4.588 1.00 91.50 91 ARG A C 1
ATOM 711 O O . ARG A 1 91 ? 6.225 20.362 -4.846 1.00 91.50 91 ARG A O 1
ATOM 718 N N . LYS A 1 92 ? 7.959 21.670 -5.438 1.00 93.38 92 LYS A N 1
ATOM 719 C CA . LYS A 1 92 ? 8.163 21.052 -6.752 1.00 93.38 92 LYS A CA 1
ATOM 720 C C . LYS A 1 92 ? 8.622 19.599 -6.615 1.00 93.38 92 LYS A C 1
ATOM 722 O O . LYS A 1 92 ? 8.107 18.740 -7.330 1.00 93.38 92 LYS A O 1
ATOM 727 N N . ALA A 1 93 ? 9.522 19.328 -5.672 1.00 93.50 93 ALA A N 1
ATOM 728 C CA . ALA A 1 93 ? 9.990 17.982 -5.366 1.00 93.50 93 ALA A CA 1
ATOM 729 C C . ALA A 1 93 ? 8.830 17.070 -4.952 1.00 93.50 93 ALA A C 1
ATOM 731 O O . ALA A 1 93 ? 8.687 15.980 -5.494 1.00 93.50 93 ALA A O 1
ATOM 732 N N . GLN A 1 94 ? 7.940 17.553 -4.078 1.00 93.25 94 GLN A N 1
ATOM 733 C CA . GLN A 1 94 ? 6.766 16.795 -3.644 1.00 93.25 94 GLN A CA 1
ATOM 734 C C . GLN A 1 94 ? 5.812 16.468 -4.800 1.00 93.25 94 GLN A C 1
ATOM 736 O O . GLN A 1 94 ? 5.344 15.335 -4.901 1.00 93.25 94 GLN A O 1
ATOM 741 N N . LEU A 1 95 ? 5.521 17.436 -5.675 1.00 93.50 95 LEU A N 1
ATOM 742 C CA . LEU A 1 95 ? 4.662 17.208 -6.844 1.00 93.50 95 LEU A CA 1
ATOM 743 C C . LEU A 1 95 ? 5.280 16.166 -7.781 1.00 93.50 95 LEU A C 1
ATOM 745 O O . LEU A 1 95 ? 4.636 15.176 -8.112 1.00 93.50 95 LEU A O 1
ATOM 749 N N . THR A 1 96 ? 6.563 16.335 -8.102 1.00 94.56 96 THR A N 1
ATOM 750 C CA . THR A 1 96 ? 7.316 15.402 -8.955 1.00 94.56 96 THR A CA 1
ATOM 751 C C . THR A 1 96 ? 7.347 13.994 -8.352 1.00 94.56 96 THR A C 1
ATOM 753 O O . THR A 1 96 ? 7.135 13.006 -9.051 1.00 94.56 96 THR A O 1
ATOM 756 N N . ALA A 1 97 ? 7.568 13.888 -7.040 1.00 94.31 97 ALA A N 1
ATOM 757 C CA . ALA A 1 97 ? 7.568 12.623 -6.314 1.00 94.31 97 ALA A CA 1
ATOM 758 C C . ALA A 1 97 ? 6.203 11.926 -6.370 1.00 94.31 97 ALA A C 1
ATOM 760 O O . ALA A 1 97 ? 6.138 10.711 -6.565 1.00 94.31 97 ALA A O 1
ATOM 761 N N . THR A 1 98 ? 5.125 12.704 -6.237 1.00 92.25 98 THR A N 1
ATOM 762 C CA . THR A 1 98 ? 3.741 12.214 -6.293 1.00 92.25 98 THR A CA 1
ATOM 763 C C . THR A 1 98 ? 3.401 11.705 -7.693 1.00 92.25 98 THR A C 1
ATOM 765 O O . THR A 1 98 ? 2.867 10.611 -7.835 1.00 92.25 98 THR A O 1
ATOM 768 N N . GLU A 1 99 ? 3.774 12.444 -8.739 1.00 93.56 99 GLU A N 1
ATOM 769 C CA . GLU A 1 99 ? 3.569 12.032 -1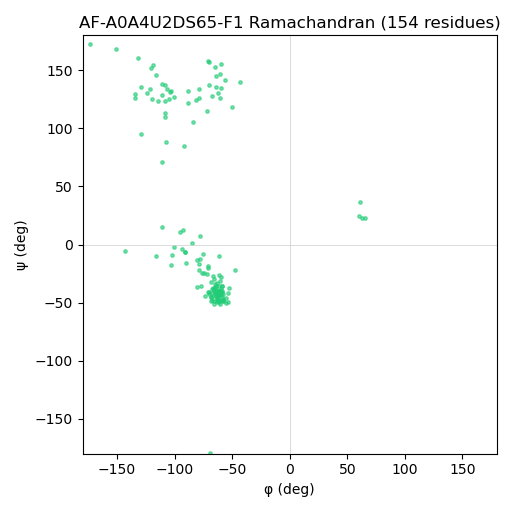0.135 1.00 93.56 99 GLU A CA 1
ATOM 770 C C . GLU A 1 99 ? 4.383 10.783 -10.508 1.00 93.56 99 GLU A C 1
ATOM 772 O O . GLU A 1 99 ? 3.932 9.945 -11.290 1.00 93.56 99 GLU A O 1
ATOM 777 N N . LYS A 1 100 ? 5.579 10.633 -9.930 1.00 95.62 100 LYS A N 1
ATOM 778 C CA . LYS A 1 100 ? 6.477 9.497 -10.175 1.00 95.62 100 LYS A CA 1
ATOM 779 C C . LYS A 1 100 ? 6.042 8.217 -9.451 1.00 95.62 100 LYS A C 1
ATOM 781 O O . LYS A 1 100 ? 6.398 7.124 -9.896 1.00 95.62 100 LYS A O 1
ATOM 786 N N . LEU A 1 101 ? 5.290 8.333 -8.356 1.00 95.06 101 LEU A N 1
ATOM 787 C CA . LEU A 1 101 ? 4.944 7.215 -7.474 1.00 95.06 101 LEU A CA 1
ATOM 788 C C . LEU A 1 101 ? 4.272 6.039 -8.214 1.00 95.06 101 LEU A C 1
ATOM 790 O O . LEU A 1 101 ? 4.801 4.928 -8.115 1.00 95.06 101 LEU A O 1
ATOM 794 N N . PRO A 1 102 ? 3.221 6.237 -9.041 1.00 96.56 102 PRO A N 1
ATOM 795 C CA . PRO A 1 102 ? 2.573 5.131 -9.749 1.00 96.56 102 PRO A CA 1
ATOM 796 C C . PRO A 1 102 ? 3.515 4.353 -10.672 1.00 96.56 102 PRO A C 1
ATOM 798 O O . PRO A 1 102 ? 3.403 3.136 -10.811 1.00 96.56 102 PRO A O 1
ATOM 801 N N . TYR A 1 103 ? 4.457 5.057 -11.305 1.00 96.19 103 TYR A N 1
ATOM 802 C CA . TYR A 1 103 ? 5.436 4.443 -12.195 1.00 96.19 103 TYR A CA 1
ATOM 803 C C . TYR A 1 103 ? 6.444 3.586 -11.423 1.00 96.19 103 TYR A C 1
ATOM 805 O O . TYR A 1 103 ? 6.761 2.482 -11.857 1.00 96.19 103 TYR A O 1
ATOM 813 N N . VAL A 1 104 ? 6.937 4.068 -10.277 1.00 96.50 104 VAL A N 1
ATOM 814 C CA . VAL A 1 104 ? 7.903 3.324 -9.449 1.00 96.50 104 VAL A CA 1
ATOM 815 C C . VAL A 1 104 ? 7.275 2.053 -8.886 1.00 96.50 104 VAL A C 1
ATOM 817 O O . VAL A 1 104 ? 7.909 1.006 -8.947 1.00 96.50 104 VAL A O 1
ATOM 820 N N . VAL A 1 105 ? 6.014 2.115 -8.446 1.00 96.12 105 VAL A N 1
ATOM 821 C CA . VAL A 1 105 ? 5.255 0.932 -8.008 1.00 96.12 105 VAL A CA 1
ATOM 822 C C . VAL A 1 105 ? 5.107 -0.087 -9.142 1.00 96.12 105 VAL A C 1
ATOM 824 O O . VAL A 1 105 ? 5.372 -1.272 -8.957 1.00 96.12 105 VAL A O 1
ATOM 827 N N . ALA A 1 106 ? 4.715 0.363 -10.338 1.00 96.88 106 ALA A N 1
ATOM 828 C CA . ALA A 1 106 ? 4.573 -0.527 -11.487 1.00 96.88 106 ALA A CA 1
ATOM 829 C C . ALA A 1 106 ? 5.910 -1.155 -11.905 1.00 96.88 106 ALA A C 1
ATOM 831 O O . ALA A 1 106 ? 5.955 -2.339 -12.228 1.00 96.88 106 ALA A O 1
ATOM 832 N N . LYS A 1 107 ? 6.996 -0.375 -11.882 1.00 95.44 107 LYS A N 1
ATOM 833 C CA . LYS A 1 107 ? 8.347 -0.856 -12.177 1.00 95.44 107 LYS A CA 1
ATOM 834 C C . LYS A 1 107 ? 8.764 -1.953 -11.195 1.00 95.44 107 LYS A C 1
ATOM 836 O O . LYS A 1 107 ? 9.149 -3.026 -11.640 1.00 95.44 107 LYS A O 1
ATOM 841 N N . ASP A 1 108 ? 8.627 -1.695 -9.897 1.00 94.00 108 ASP A N 1
ATOM 842 C CA . ASP A 1 108 ? 8.940 -2.651 -8.832 1.00 94.00 108 ASP A CA 1
ATOM 843 C C . ASP A 1 108 ? 8.164 -3.969 -9.037 1.00 94.00 108 ASP A C 1
ATOM 845 O O . ASP A 1 108 ? 8.735 -5.060 -9.017 1.00 94.00 108 ASP A O 1
ATOM 849 N N . TYR A 1 109 ? 6.862 -3.901 -9.339 1.00 94.62 109 TYR A N 1
ATOM 850 C CA . TYR A 1 109 ? 6.059 -5.093 -9.649 1.00 94.62 109 TYR A CA 1
ATOM 851 C C . TYR A 1 109 ? 6.571 -5.863 -10.880 1.00 94.62 109 TYR A C 1
ATOM 853 O O . TYR A 1 109 ? 6.663 -7.090 -10.862 1.00 94.62 109 TYR A O 1
ATOM 861 N N . LEU A 1 110 ? 6.922 -5.154 -11.954 1.00 94.94 110 LEU A N 1
ATOM 862 C CA . LEU A 1 110 ? 7.420 -5.755 -13.194 1.00 94.94 110 LEU A CA 1
ATOM 863 C C . LEU A 1 110 ? 8.839 -6.334 -13.060 1.00 94.94 110 LEU A C 1
ATOM 865 O O . LEU A 1 110 ? 9.210 -7.184 -13.861 1.00 94.94 110 LEU A O 1
ATOM 869 N N . GLU A 1 111 ? 9.634 -5.929 -12.073 1.00 92.31 111 GLU A N 1
ATOM 870 C CA . GLU A 1 111 ? 10.965 -6.509 -11.822 1.00 92.31 111 GLU A CA 1
ATOM 871 C C . GLU A 1 111 ? 10.893 -7.858 -11.082 1.00 92.31 111 GLU A C 1
ATOM 873 O O . GLU A 1 111 ? 11.840 -8.643 -11.131 1.00 92.31 111 GLU A O 1
ATOM 878 N N . ARG A 1 112 ? 9.748 -8.183 -10.467 1.00 91.38 112 ARG A N 1
ATOM 879 C CA . ARG A 1 112 ? 9.521 -9.469 -9.790 1.00 91.38 112 ARG A CA 1
ATOM 880 C C . ARG A 1 112 ? 9.391 -10.638 -10.762 1.00 91.38 112 ARG A C 1
ATOM 882 O O . ARG A 1 112 ? 8.987 -10.472 -11.915 1.00 91.38 112 ARG A O 1
ATOM 889 N N . THR A 1 113 ? 9.648 -11.844 -10.256 1.00 90.88 113 THR A N 1
ATOM 890 C CA . THR A 1 113 ? 9.372 -13.101 -10.971 1.00 90.88 113 THR A CA 1
ATOM 891 C C . THR A 1 113 ? 7.862 -13.346 -11.082 1.00 90.88 113 THR A C 1
ATOM 893 O O . THR A 1 113 ? 7.101 -12.839 -10.253 1.00 90.88 113 THR A O 1
ATOM 896 N N . PRO A 1 114 ? 7.400 -14.147 -12.062 1.00 91.25 114 PRO A N 1
ATOM 897 C CA . PRO A 1 114 ? 5.978 -14.468 -12.214 1.00 91.25 114 PRO A CA 1
ATOM 898 C C . PRO A 1 114 ? 5.323 -15.024 -10.939 1.00 91.25 114 PRO A C 1
ATOM 900 O O . PRO A 1 114 ? 4.236 -14.586 -10.577 1.00 91.25 114 PRO A O 1
ATOM 903 N N . GLU A 1 115 ? 6.014 -15.909 -10.218 1.00 91.31 115 GLU A N 1
ATOM 904 C CA . GLU A 1 115 ? 5.528 -16.498 -8.961 1.00 91.31 115 GLU A CA 1
ATOM 905 C C . GLU A 1 115 ? 5.335 -15.447 -7.856 1.00 91.31 115 GLU A C 1
ATOM 907 O O . GLU A 1 115 ? 4.289 -15.400 -7.205 1.00 91.31 115 GLU A O 1
ATOM 912 N N . THR A 1 116 ? 6.304 -14.547 -7.658 1.00 90.69 116 THR A N 1
ATOM 913 C CA . THR A 1 116 ? 6.158 -13.469 -6.669 1.00 90.69 116 THR A CA 1
ATOM 914 C C . THR A 1 116 ? 5.049 -12.503 -7.084 1.00 90.69 116 THR A C 1
ATOM 916 O O . THR A 1 116 ? 4.282 -12.050 -6.236 1.00 90.69 116 THR A O 1
ATOM 919 N N . ARG A 1 117 ? 4.922 -12.197 -8.384 1.00 92.25 117 ARG A N 1
ATOM 920 C CA . ARG A 1 117 ? 3.863 -11.322 -8.914 1.00 92.25 117 ARG A CA 1
ATOM 921 C C . ARG A 1 117 ? 2.463 -11.867 -8.636 1.00 92.25 117 ARG A C 1
ATOM 923 O O . ARG A 1 117 ? 1.586 -11.075 -8.300 1.00 92.25 117 ARG A O 1
ATOM 930 N N . GLU A 1 118 ? 2.258 -13.179 -8.758 1.00 92.62 118 GLU A N 1
ATOM 931 C CA . GLU A 1 118 ? 0.982 -13.842 -8.443 1.00 92.62 118 GLU A CA 1
ATOM 932 C C . GLU A 1 118 ? 0.620 -13.709 -6.955 1.00 92.62 118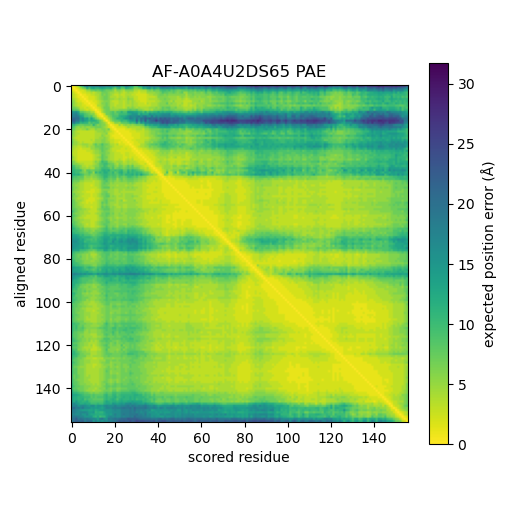 GLU A C 1
ATOM 934 O O . GLU A 1 118 ? -0.543 -13.521 -6.605 1.00 92.62 118 GLU A O 1
ATOM 939 N N . ASN A 1 119 ? 1.632 -13.694 -6.085 1.00 92.38 119 ASN A N 1
ATOM 940 C CA . ASN A 1 119 ? 1.483 -13.529 -4.640 1.00 92.38 119 ASN A CA 1
ATOM 941 C C . ASN A 1 119 ? 1.582 -12.065 -4.161 1.00 92.38 119 ASN A C 1
ATOM 943 O O . ASN A 1 119 ? 1.701 -11.812 -2.962 1.00 92.38 119 ASN A O 1
ATOM 947 N N . THR A 1 120 ? 1.540 -11.085 -5.070 1.00 92.94 120 THR A N 1
ATOM 948 C CA . THR A 1 120 ? 1.683 -9.659 -4.736 1.00 92.94 120 THR A CA 1
ATOM 949 C C . THR A 1 120 ? 0.356 -8.913 -4.869 1.00 92.94 120 THR A C 1
ATOM 951 O O . THR A 1 120 ? -0.235 -8.849 -5.946 1.00 92.94 120 THR A O 1
ATOM 954 N N . LEU A 1 121 ? -0.073 -8.257 -3.786 1.00 95.06 121 LEU A N 1
ATOM 955 C CA . LEU A 1 121 ? -1.202 -7.324 -3.774 1.00 95.06 121 LEU A CA 1
ATOM 956 C C . LEU A 1 121 ? -0.697 -5.878 -3.702 1.00 95.06 121 LEU A C 1
ATOM 958 O O . LEU A 1 121 ? 0.019 -5.515 -2.772 1.00 95.06 121 LEU A O 1
ATOM 962 N N . ILE A 1 122 ? -1.125 -5.034 -4.645 1.00 95.69 122 ILE A N 1
ATOM 963 C CA . ILE A 1 122 ? -0.854 -3.590 -4.628 1.00 95.69 122 ILE A CA 1
ATOM 964 C C . ILE A 1 122 ? -2.091 -2.856 -4.108 1.00 95.69 122 ILE A C 1
ATOM 966 O O . ILE A 1 122 ? -3.189 -3.013 -4.644 1.00 95.69 122 ILE A O 1
ATOM 970 N N . ILE A 1 123 ? -1.905 -2.020 -3.086 1.00 94.75 123 ILE A N 1
ATOM 971 C CA . ILE A 1 123 ? -2.955 -1.178 -2.503 1.00 94.75 123 ILE A CA 1
ATOM 972 C C . ILE A 1 123 ? -2.635 0.283 -2.833 1.00 94.75 123 ILE A C 1
ATOM 974 O O . ILE A 1 123 ? -1.529 0.747 -2.577 1.00 94.75 123 ILE A O 1
ATOM 978 N N . ALA A 1 124 ? -3.608 1.006 -3.390 1.00 94.44 124 ALA A N 1
ATOM 979 C CA . ALA A 1 124 ? -3.509 2.431 -3.708 1.00 94.44 124 ALA A CA 1
ATOM 980 C C . ALA A 1 124 ? -4.585 3.220 -2.955 1.00 94.44 124 ALA A C 1
ATOM 982 O O . ALA A 1 124 ? -5.660 2.687 -2.668 1.00 94.44 124 ALA A O 1
ATOM 983 N N . TYR A 1 125 ? -4.317 4.493 -2.652 1.00 89.50 125 TYR A N 1
ATOM 984 C CA . TYR A 1 125 ? -5.235 5.301 -1.847 1.00 89.50 125 TYR A CA 1
ATOM 985 C C . TYR A 1 125 ? -6.450 5.778 -2.653 1.00 89.50 125 TYR A C 1
ATOM 987 O O . TYR A 1 125 ? -7.565 5.838 -2.135 1.00 89.50 125 TYR A O 1
ATOM 995 N N . THR A 1 126 ? -6.258 6.096 -3.938 1.00 91.81 126 THR A N 1
ATOM 996 C CA . THR A 1 126 ? -7.335 6.579 -4.818 1.00 91.81 126 THR A CA 1
ATOM 997 C C . THR A 1 126 ? -7.581 5.653 -6.004 1.00 91.81 126 THR A C 1
ATOM 999 O O . THR A 1 126 ? -6.680 4.965 -6.485 1.00 91.81 126 THR A O 1
ATOM 1002 N N . ASN A 1 127 ? -8.807 5.686 -6.540 1.00 92.75 127 ASN A N 1
ATOM 1003 C CA . ASN A 1 127 ? -9.131 4.987 -7.788 1.00 92.75 127 ASN A CA 1
ATOM 1004 C C . ASN A 1 127 ? -8.253 5.468 -8.955 1.00 92.75 127 ASN A C 1
ATOM 1006 O O . ASN A 1 127 ? -7.798 4.649 -9.742 1.00 92.75 127 ASN A O 1
ATOM 1010 N N . GLN A 1 128 ? -7.985 6.775 -9.043 1.00 93.69 128 GLN A N 1
ATOM 1011 C CA . GLN A 1 128 ? -7.159 7.348 -10.108 1.00 93.69 128 GLN A CA 1
ATOM 1012 C C . GLN A 1 128 ? -5.719 6.822 -10.059 1.00 93.69 128 GLN A C 1
ATOM 1014 O O . GLN A 1 128 ? -5.155 6.451 -11.088 1.00 93.69 128 GLN A O 1
ATOM 1019 N N . GLU A 1 129 ? -5.132 6.760 -8.865 1.00 94.38 129 GLU A N 1
ATOM 1020 C CA . GLU A 1 129 ? -3.794 6.210 -8.655 1.00 94.38 129 GLU A CA 1
ATOM 1021 C C . GLU A 1 129 ? -3.745 4.721 -9.015 1.00 94.38 129 GLU A C 1
ATOM 1023 O O . GLU A 1 129 ? -2.894 4.314 -9.805 1.00 94.38 129 GLU A O 1
ATOM 1028 N N . ARG A 1 130 ? -4.713 3.928 -8.530 1.00 95.94 130 ARG A N 1
ATOM 1029 C CA . ARG A 1 130 ? -4.855 2.510 -8.892 1.00 95.94 130 ARG A CA 1
ATOM 1030 C C . ARG A 1 130 ? -4.920 2.316 -10.406 1.00 95.94 130 ARG A C 1
ATOM 1032 O O . ARG A 1 130 ? -4.211 1.467 -10.944 1.00 95.94 130 ARG A O 1
ATOM 1039 N N . ASP A 1 131 ? -5.769 3.079 -11.089 1.00 95.31 131 ASP A N 1
ATOM 1040 C CA . ASP A 1 131 ? -5.973 2.956 -12.535 1.00 95.31 131 ASP A CA 1
ATOM 1041 C C . ASP A 1 131 ? -4.688 3.336 -13.297 1.00 95.31 131 ASP A C 1
ATOM 1043 O O . ASP A 1 131 ? -4.312 2.670 -14.263 1.00 95.31 131 ASP A O 1
ATOM 1047 N N . THR A 1 132 ? -3.946 4.332 -12.800 1.00 96.50 132 THR A N 1
ATOM 1048 C CA . THR A 1 132 ? -2.642 4.741 -13.349 1.00 96.50 132 THR A CA 1
ATOM 1049 C C . THR A 1 132 ? -1.581 3.648 -13.184 1.00 96.50 132 THR A C 1
ATOM 1051 O O . THR A 1 132 ? -0.912 3.295 -14.157 1.00 96.50 132 THR A O 1
ATOM 1054 N N . ILE A 1 133 ? -1.451 3.069 -11.982 1.00 97.25 133 ILE A N 1
ATOM 1055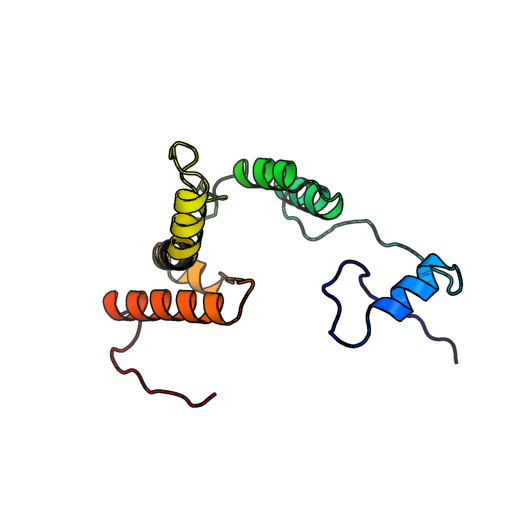 C CA . ILE A 1 133 ? -0.543 1.939 -11.710 1.00 97.25 133 ILE A CA 1
ATOM 1056 C C . ILE A 1 133 ? -0.892 0.756 -12.617 1.00 97.25 133 ILE A C 1
ATOM 1058 O O . ILE A 1 133 ? -0.023 0.202 -13.289 1.00 97.25 133 ILE A O 1
ATOM 1062 N N . THR A 1 134 ? -2.179 0.404 -12.683 1.00 95.69 134 THR A N 1
ATOM 1063 C CA . THR A 1 134 ? -2.685 -0.716 -13.489 1.00 95.69 134 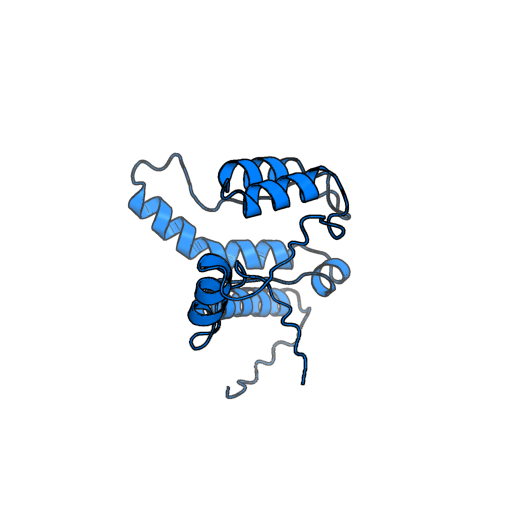THR A CA 1
ATOM 1064 C C . THR A 1 134 ? -2.333 -0.537 -14.963 1.00 95.69 134 THR A C 1
ATOM 1066 O O . THR A 1 134 ? -1.889 -1.483 -15.614 1.00 95.69 134 THR A O 1
ATOM 1069 N N . ASN A 1 135 ? -2.473 0.681 -15.492 1.00 95.00 135 ASN A N 1
ATOM 1070 C CA . ASN A 1 135 ? -2.104 0.981 -16.868 1.00 95.00 135 ASN A CA 1
ATOM 1071 C C . ASN A 1 135 ? -0.595 0.807 -17.114 1.00 95.00 135 ASN A C 1
ATOM 1073 O O . ASN A 1 135 ? -0.210 0.180 -18.102 1.00 95.00 135 ASN A O 1
ATOM 1077 N N . TYR A 1 136 ? 0.264 1.296 -16.211 1.00 97.25 136 TYR A N 1
ATOM 1078 C CA . TYR A 1 136 ? 1.713 1.097 -16.331 1.00 97.25 136 TYR A CA 1
ATOM 1079 C C . TYR A 1 136 ? 2.107 -0.383 -16.297 1.00 97.25 136 TYR A C 1
ATOM 1081 O O . TYR A 1 136 ? 2.897 -0.813 -17.141 1.00 97.25 136 TYR A O 1
ATOM 1089 N N . ILE A 1 137 ? 1.523 -1.169 -15.387 1.00 96.81 137 ILE A N 1
ATOM 1090 C CA . ILE A 1 137 ? 1.762 -2.616 -15.307 1.00 96.81 137 ILE A CA 1
ATOM 1091 C C . ILE A 1 137 ? 1.325 -3.296 -16.605 1.00 96.81 137 ILE A C 1
ATOM 1093 O O . ILE A 1 137 ? 2.110 -4.022 -17.208 1.00 96.81 137 ILE A O 1
ATOM 1097 N N . ARG A 1 138 ? 0.108 -3.021 -17.090 1.00 94.25 138 ARG A N 1
ATOM 1098 C CA . ARG A 1 138 ? -0.427 -3.626 -18.319 1.00 94.25 138 ARG A CA 1
ATOM 1099 C C . ARG A 1 138 ? 0.461 -3.340 -19.531 1.00 94.25 138 ARG A C 1
ATOM 1101 O O . ARG A 1 138 ? 0.801 -4.264 -20.265 1.00 94.25 138 ARG A O 1
ATOM 1108 N N . VAL A 1 139 ? 0.880 -2.086 -19.716 1.00 94.62 139 VAL A N 1
ATOM 1109 C CA . VAL A 1 139 ? 1.804 -1.703 -20.797 1.00 94.62 139 VAL A CA 1
ATOM 1110 C C . VAL A 1 139 ? 3.153 -2.416 -20.653 1.00 94.62 139 VAL A C 1
ATOM 1112 O O . VAL A 1 139 ? 3.721 -2.847 -21.655 1.00 94.62 139 VAL A O 1
ATOM 1115 N N . GLY A 1 140 ? 3.667 -2.560 -19.430 1.00 95.19 140 GLY A N 1
ATOM 1116 C CA . GLY A 1 140 ? 4.893 -3.311 -19.155 1.00 95.19 140 GLY A CA 1
ATOM 1117 C C . GLY A 1 140 ? 4.783 -4.793 -19.516 1.00 95.19 140 GLY A C 1
ATOM 1118 O O . GLY A 1 140 ? 5.628 -5.306 -20.244 1.00 95.19 140 GLY A O 1
ATOM 1119 N N . LEU A 1 141 ? 3.703 -5.457 -19.100 1.00 94.69 141 LEU A N 1
ATOM 1120 C CA . LEU A 1 141 ? 3.444 -6.864 -19.421 1.00 94.69 141 LEU A CA 1
ATOM 1121 C C . LEU A 1 141 ? 3.293 -7.089 -20.935 1.00 94.69 141 LEU A C 1
ATOM 1123 O O . LEU A 1 141 ? 3.835 -8.053 -21.467 1.00 94.69 141 LEU A O 1
ATOM 1127 N N . MET A 1 142 ? 2.628 -6.174 -21.653 1.00 94.06 142 MET A N 1
ATOM 1128 C CA . MET A 1 142 ? 2.538 -6.229 -23.122 1.00 94.06 142 MET A CA 1
ATOM 1129 C C . MET A 1 142 ? 3.913 -6.116 -23.788 1.00 94.06 142 MET A C 1
ATOM 1131 O O . MET A 1 142 ? 4.184 -6.808 -24.767 1.00 94.06 142 MET A O 1
ATOM 1135 N N . LYS A 1 143 ? 4.795 -5.248 -23.271 1.00 93.31 143 LYS A N 1
ATOM 1136 C CA . LYS A 1 143 ? 6.167 -5.092 -23.788 1.00 93.31 143 LYS A CA 1
ATOM 1137 C C . LYS A 1 143 ? 7.019 -6.334 -23.543 1.00 93.31 143 LYS A C 1
ATOM 1139 O O . LYS A 1 143 ? 7.792 -6.707 -24.422 1.00 93.31 143 LYS A O 1
ATOM 1144 N N . ASN A 1 144 ? 6.844 -6.978 -22.391 1.00 91.44 144 ASN A N 1
ATOM 1145 C CA . ASN A 1 144 ? 7.525 -8.226 -22.047 1.00 91.44 144 ASN A CA 1
ATOM 1146 C C . ASN A 1 144 ? 6.946 -9.446 -22.789 1.00 91.44 144 ASN A C 1
ATOM 1148 O O . ASN A 1 144 ? 7.549 -10.512 -22.763 1.00 91.44 144 ASN A O 1
ATOM 1152 N N . ASN A 1 145 ? 5.824 -9.279 -23.502 1.00 91.50 145 ASN A N 1
ATOM 1153 C CA . ASN A 1 145 ? 5.022 -10.351 -24.101 1.00 91.50 145 ASN A CA 1
ATOM 1154 C C . ASN A 1 145 ? 4.469 -11.353 -23.067 1.00 91.50 145 ASN A C 1
ATOM 1156 O O . ASN A 1 145 ? 4.148 -12.483 -23.423 1.00 91.50 145 ASN A O 1
ATOM 1160 N N . ASP A 1 146 ? 4.315 -10.921 -21.811 1.00 89.56 146 ASP A N 1
ATOM 1161 C CA . ASP A 1 146 ? 3.658 -11.694 -20.747 1.00 89.56 146 ASP A CA 1
ATOM 1162 C C . ASP A 1 146 ? 2.133 -11.762 -20.977 1.00 89.56 146 ASP A C 1
ATOM 1164 O O . ASP A 1 146 ? 1.464 -12.691 -20.530 1.00 89.56 146 ASP A O 1
ATOM 1168 N N . ILE A 1 147 ? 1.573 -10.775 -21.691 1.00 91.44 147 ILE A N 1
ATOM 1169 C CA . ILE A 1 147 ? 0.172 -10.743 -22.133 1.00 91.44 147 ILE A CA 1
ATOM 1170 C C . ILE A 1 147 ? 0.068 -10.376 -23.617 1.00 91.44 147 ILE A C 1
ATOM 1172 O O . ILE A 1 147 ? 0.985 -9.789 -24.198 1.00 91.44 147 ILE A O 1
ATOM 1176 N N . GLY A 1 148 ? -1.078 -10.699 -24.221 1.00 88.75 148 GLY A N 1
ATOM 1177 C CA . GLY A 1 148 ? -1.388 -10.360 -25.609 1.00 88.75 148 GLY A CA 1
ATOM 1178 C C . GLY A 1 148 ? -1.365 -8.853 -25.882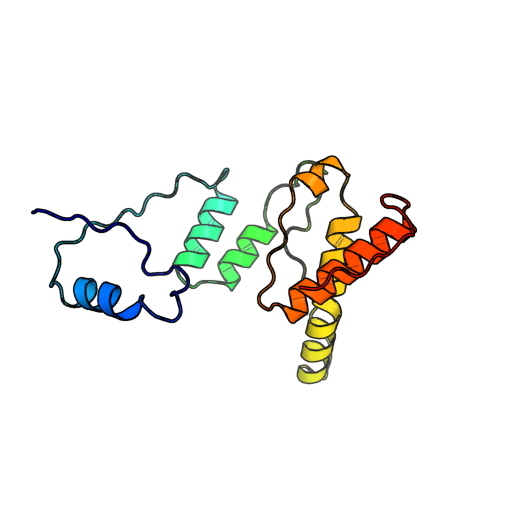 1.00 88.75 148 GLY A C 1
ATOM 1179 O O . GLY A 1 148 ? -1.568 -8.025 -24.993 1.00 88.75 148 GLY A O 1
ATOM 1180 N N . LYS A 1 149 ? -1.127 -8.494 -27.148 1.00 86.69 149 LYS A N 1
ATOM 1181 C CA . LYS A 1 149 ? -1.137 -7.094 -27.612 1.00 86.69 149 LYS A CA 1
ATOM 1182 C C . LYS A 1 149 ? -2.550 -6.568 -27.858 1.00 86.69 149 LYS A C 1
ATOM 1184 O O . LYS A 1 149 ? -2.722 -5.362 -28.028 1.00 86.69 149 LYS A O 1
ATOM 1189 N N . GLU A 1 150 ? -3.554 -7.445 -27.895 1.00 83.19 150 GLU A N 1
ATOM 1190 C CA . GLU A 1 150 ? -4.943 -7.010 -27.953 1.00 83.19 150 GLU A CA 1
ATOM 1191 C C . GLU A 1 150 ? -5.334 -6.236 -26.690 1.00 83.19 150 GLU A C 1
ATOM 1193 O O . GLU A 1 150 ? -5.048 -6.624 -25.556 1.00 83.19 150 GLU A O 1
ATOM 1198 N N . ASN A 1 151 ? -6.025 -5.116 -26.883 1.00 78.88 151 ASN A N 1
ATOM 1199 C CA . ASN A 1 151 ? -6.568 -4.346 -25.779 1.00 78.88 151 ASN A CA 1
ATOM 1200 C C . ASN A 1 151 ? -8.046 -4.071 -26.037 1.00 78.88 151 ASN A C 1
ATOM 1202 O O . ASN A 1 151 ? -8.403 -3.141 -26.757 1.00 78.88 151 ASN A O 1
ATOM 1206 N N . ILE A 1 152 ? -8.899 -4.924 -25.473 1.00 83.62 152 ILE A N 1
ATOM 1207 C CA . ILE A 1 152 ? -10.350 -4.784 -25.566 1.00 83.62 152 ILE A CA 1
ATOM 1208 C C . ILE A 1 152 ? -10.807 -3.901 -24.408 1.00 83.62 152 ILE A C 1
ATOM 1210 O O . ILE A 1 152 ? -10.572 -4.217 -23.241 1.00 83.62 152 ILE A O 1
ATOM 1214 N N . MET A 1 153 ? -11.455 -2.787 -24.737 1.00 82.12 153 MET A N 1
ATOM 1215 C CA . MET A 1 153 ? -12.037 -1.896 -23.740 1.00 82.12 153 MET A CA 1
ATOM 1216 C C . MET A 1 153 ? -13.269 -2.562 -23.127 1.00 82.12 153 MET A C 1
ATOM 1218 O O . MET A 1 153 ? -14.263 -2.779 -23.817 1.00 82.12 153 MET A O 1
ATOM 1222 N N . ALA A 1 154 ? -13.206 -2.873 -21.834 1.00 81.00 154 ALA A N 1
ATOM 1223 C CA . ALA A 1 154 ? -14.375 -3.278 -21.065 1.00 81.00 154 ALA A CA 1
ATOM 1224 C C . ALA A 1 154 ? -15.064 -2.033 -20.490 1.00 81.00 154 ALA A C 1
ATOM 1226 O O . ALA A 1 154 ? -14.407 -1.162 -19.915 1.00 81.00 154 ALA A O 1
ATOM 1227 N N . THR A 1 155 ? -16.383 -1.939 -20.643 1.00 78.19 155 THR A N 1
ATOM 1228 C CA . THR A 1 155 ? -17.192 -0.947 -19.929 1.00 78.19 155 THR A CA 1
ATOM 1229 C C . THR A 1 155 ? -17.262 -1.307 -18.449 1.00 78.19 155 THR A C 1
ATOM 1231 O O . THR A 1 155 ? -17.397 -2.478 -18.095 1.00 78.19 155 THR A O 1
ATOM 1234 N N . ARG A 1 156 ? -17.122 -0.287 -17.600 1.00 58.94 156 ARG A N 1
ATOM 1235 C CA . ARG A 1 156 ? -17.197 -0.402 -16.142 1.00 58.94 156 ARG A CA 1
ATOM 1236 C C . ARG A 1 156 ? -18.641 -0.420 -15.659 1.00 58.94 156 ARG A C 1
ATOM 1238 O O . ARG A 1 156 ? -19.474 0.239 -16.320 1.00 58.94 156 ARG A O 1
#

Nearest PDB structures (foldseek):
  9cpb-assembly1_3V  TM=1.630E-01  e=3.286E+00  Bos taurus

Mean predicted aligned error: 6.68 Å

Radius of gyration: 20.81 Å; Cα contacts (8 Å, |Δi|>4): 94; chains: 1; bounding box: 50×40×56 Å

pLDDT: mean 88.98, std 8.16, range [57.38, 97.31]